Protein AF-A0A4W2D0V3-F1 (afdb_monomer_lite)

Organism: Bos indicus x Bos taurus (NCBI:txid30522)

Sequence (88 aa):
MRLVTVVTVFLTLGVRGVDVEQSPPALSVREGASYTLQCNFSTFPQSVNWHFQNPEGRIIHLFYIPSGTKQDGRLNATTVPKEGSSSL

Structure (mmCIF, N/CA/C/O backbone):
data_AF-A0A4W2D0V3-F1
#
_entry.id   AF-A0A4W2D0V3-F1
#
loop_
_atom_site.group_PDB
_atom_site.id
_atom_site.type_symbol
_atom_site.label_atom_id
_atom_site.label_alt_id
_atom_site.label_comp_id
_atom_site.label_asym_id
_atom_site.label_entity_id
_atom_site.label_seq_id
_atom_site.pdbx_PDB_ins_code
_atom_site.Cartn_x
_atom_site.Cartn_y
_atom_site.Cartn_z
_atom_site.occupancy
_atom_site.B_iso_or_equiv
_atom_site.auth_seq_id
_atom_site.auth_comp_id
_atom_site.auth_asym_id
_atom_site.auth_atom_id
_atom_site.pdbx_PDB_model_num
ATOM 1 N N . MET A 1 1 ? -3.594 -10.372 9.727 1.00 39.91 1 MET A N 1
ATOM 2 C CA . MET A 1 1 ? -3.933 -9.914 8.363 1.00 39.91 1 MET A CA 1
ATOM 3 C C . MET A 1 1 ? -2.776 -10.315 7.462 1.00 39.91 1 MET A C 1
ATOM 5 O O . MET A 1 1 ? -1.643 -10.070 7.845 1.00 39.91 1 MET A O 1
ATOM 9 N N . ARG A 1 2 ? -3.018 -11.034 6.364 1.00 27.83 2 ARG A N 1
ATOM 10 C CA . ARG A 1 2 ? -1.979 -11.416 5.394 1.00 27.83 2 ARG A CA 1
ATOM 11 C C . ARG A 1 2 ? -2.368 -10.790 4.063 1.00 27.83 2 ARG A C 1
ATOM 13 O O . ARG A 1 2 ? -3.346 -11.230 3.476 1.00 27.83 2 ARG A O 1
ATOM 20 N N . LEU A 1 3 ? -1.656 -9.748 3.645 1.00 39.75 3 LEU A N 1
ATOM 21 C CA . LEU A 1 3 ? -1.905 -9.079 2.373 1.00 39.75 3 LEU A CA 1
ATOM 22 C C . LEU A 1 3 ? -1.134 -9.823 1.273 1.00 39.75 3 LEU A C 1
ATOM 24 O O . LEU A 1 3 ? 0.077 -10.001 1.378 1.00 39.75 3 LEU A O 1
ATOM 28 N N . VAL A 1 4 ? -1.840 -10.301 0.247 1.00 36.97 4 VAL A N 1
ATOM 29 C CA . VAL A 1 4 ? -1.238 -10.910 -0.947 1.00 36.97 4 VAL A CA 1
ATOM 30 C C . VAL A 1 4 ? -1.210 -9.847 -2.040 1.00 36.97 4 VAL A C 1
ATOM 32 O O . VAL A 1 4 ? -2.258 -9.458 -2.554 1.00 36.97 4 VAL A O 1
ATOM 35 N N . THR A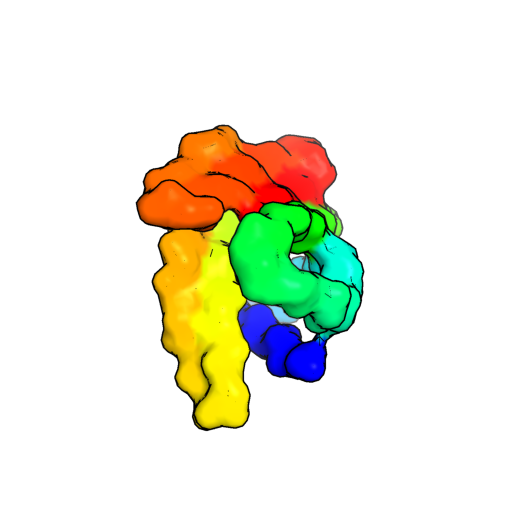 1 5 ? -0.021 -9.362 -2.389 1.00 46.84 5 THR A N 1
ATOM 36 C CA . THR A 1 5 ? 0.166 -8.386 -3.471 1.00 46.84 5 THR A CA 1
ATOM 37 C C . THR A 1 5 ? 0.275 -9.130 -4.804 1.00 46.84 5 THR A C 1
ATOM 39 O O . THR A 1 5 ? 1.274 -9.799 -5.060 1.00 46.84 5 THR A O 1
ATOM 42 N N . VAL A 1 6 ? -0.749 -9.038 -5.660 1.00 41.47 6 VAL A N 1
ATOM 43 C CA . VAL A 1 6 ? -0.723 -9.597 -7.025 1.00 41.47 6 VAL A CA 1
ATOM 44 C C . VAL A 1 6 ? -0.499 -8.460 -8.019 1.00 41.47 6 VAL A C 1
ATOM 46 O O . VAL A 1 6 ? -1.403 -7.670 -8.275 1.00 41.47 6 VAL A O 1
ATOM 49 N N . VAL A 1 7 ? 0.698 -8.386 -8.603 1.00 55.69 7 VAL A N 1
ATOM 50 C CA . VAL A 1 7 ? 0.979 -7.532 -9.767 1.00 55.69 7 VAL A CA 1
ATOM 51 C C . VAL A 1 7 ? 1.098 -8.435 -10.991 1.00 55.69 7 VAL A C 1
ATOM 53 O O . VAL A 1 7 ? 1.924 -9.343 -11.018 1.00 55.69 7 VAL A O 1
ATOM 56 N N . THR A 1 8 ? 0.252 -8.206 -11.999 1.00 40.38 8 THR A N 1
ATOM 57 C CA . THR A 1 8 ? 0.247 -8.990 -13.244 1.00 40.38 8 THR A CA 1
ATOM 58 C C . THR A 1 8 ? 1.030 -8.239 -14.320 1.00 40.38 8 THR A C 1
ATOM 60 O O . THR A 1 8 ? 0.645 -7.135 -14.694 1.00 40.38 8 THR A O 1
ATOM 63 N N . VAL A 1 9 ? 2.108 -8.837 -14.836 1.00 44.28 9 VAL A N 1
ATOM 64 C CA . VAL A 1 9 ? 2.847 -8.352 -16.015 1.00 44.28 9 VAL A CA 1
ATOM 65 C C . VAL A 1 9 ? 2.826 -9.458 -17.067 1.00 44.28 9 VAL A C 1
ATOM 67 O O . VAL A 1 9 ? 3.390 -10.526 -16.846 1.00 44.28 9 VAL A O 1
ATOM 70 N N . PHE A 1 10 ? 2.188 -9.216 -18.214 1.00 48.78 10 PHE A N 1
ATOM 71 C CA . PHE A 1 10 ? 2.271 -10.108 -19.373 1.00 48.78 10 PHE A CA 1
ATOM 72 C C . PHE A 1 10 ? 3.140 -9.474 -20.459 1.00 48.78 10 PHE A C 1
ATOM 74 O O . PHE A 1 10 ? 2.703 -8.520 -21.092 1.00 48.78 10 PHE A O 1
ATOM 81 N N . LEU A 1 11 ? 4.348 -10.023 -20.658 1.00 45.66 11 LEU A N 1
ATOM 82 C CA . LEU A 1 11 ? 4.929 -10.406 -21.962 1.00 45.66 11 LEU A CA 1
ATOM 83 C C . LEU A 1 11 ? 6.343 -11.030 -21.774 1.00 45.66 11 LEU A C 1
ATOM 85 O O . LEU A 1 11 ? 7.344 -10.358 -21.553 1.00 45.66 11 LEU A O 1
ATOM 89 N N . THR A 1 12 ? 6.369 -12.368 -21.832 1.00 57.53 12 THR A N 1
ATOM 90 C CA . THR A 1 12 ? 7.438 -13.294 -22.292 1.00 57.53 12 THR A CA 1
ATOM 91 C C . THR A 1 12 ? 8.833 -13.418 -21.647 1.00 57.53 12 THR A C 1
ATOM 93 O O . THR A 1 12 ? 9.587 -14.248 -22.141 1.00 57.53 12 THR A O 1
ATOM 96 N N . LEU A 1 13 ? 9.212 -12.774 -20.538 1.00 52.59 13 LEU A N 1
ATOM 97 C CA . LEU A 1 13 ? 10.523 -13.047 -19.896 1.00 52.59 13 LEU A CA 1
ATOM 98 C C . LEU A 1 13 ? 10.462 -12.944 -18.363 1.00 52.59 13 LEU A C 1
ATOM 100 O O . LEU A 1 13 ? 10.706 -11.875 -17.826 1.00 52.59 13 LEU A O 1
ATOM 104 N N . GLY A 1 14 ? 10.176 -14.058 -17.673 1.00 56.41 14 GLY A N 1
ATOM 105 C CA . GLY A 1 14 ? 10.401 -14.261 -16.229 1.00 56.41 14 GLY A CA 1
ATOM 106 C C . GLY A 1 14 ? 9.708 -13.278 -15.268 1.00 56.41 14 GLY A C 1
ATOM 107 O O . GLY A 1 14 ? 10.019 -12.094 -15.220 1.00 56.41 14 GLY A O 1
ATOM 108 N N . VAL A 1 15 ? 8.827 -13.776 -14.398 1.00 51.38 15 VAL A N 1
ATOM 109 C CA . VAL A 1 15 ? 8.273 -12.950 -13.313 1.00 51.38 15 VAL A CA 1
ATOM 110 C C . VAL A 1 15 ? 9.385 -12.675 -12.296 1.00 51.38 15 VAL A C 1
ATOM 112 O O . VAL A 1 15 ? 9.750 -13.555 -11.520 1.00 51.38 15 VAL A O 1
ATOM 115 N N . ARG A 1 16 ? 9.953 -11.465 -12.295 1.00 60.00 16 ARG A N 1
ATOM 116 C CA . ARG A 1 16 ? 10.762 -10.984 -11.168 1.00 60.00 16 ARG A CA 1
ATOM 117 C C . ARG A 1 16 ? 9.814 -10.351 -10.158 1.00 60.00 16 ARG A C 1
ATOM 119 O O . ARG A 1 16 ? 9.195 -9.333 -10.454 1.00 60.00 16 ARG A O 1
ATOM 126 N N . GLY A 1 17 ? 9.672 -10.982 -8.995 1.00 64.50 17 GLY A N 1
ATOM 127 C CA . GLY A 1 17 ? 8.970 -10.378 -7.867 1.00 64.50 17 GLY A CA 1
ATOM 128 C C . GLY A 1 17 ? 9.703 -9.121 -7.403 1.00 64.50 17 GLY A C 1
ATOM 129 O O . GLY A 1 17 ? 10.933 -9.079 -7.413 1.00 64.50 17 GLY A O 1
ATOM 130 N N . VAL A 1 18 ? 8.947 -8.096 -7.021 1.00 73.81 18 VAL A N 1
ATOM 131 C CA . VAL A 1 18 ? 9.478 -6.938 -6.298 1.00 73.81 18 VAL A CA 1
ATOM 132 C C . VAL A 1 18 ? 9.417 -7.280 -4.818 1.00 73.81 18 VAL A C 1
ATOM 134 O O . VAL A 1 18 ? 8.364 -7.696 -4.339 1.00 73.81 18 VAL A O 1
ATOM 137 N N . ASP A 1 19 ? 10.532 -7.121 -4.107 1.00 85.38 19 ASP A N 1
ATOM 138 C CA . ASP A 1 19 ? 10.508 -7.201 -2.647 1.00 85.38 19 ASP A CA 1
ATOM 139 C C . ASP A 1 19 ? 9.818 -5.952 -2.095 1.00 85.38 19 ASP A C 1
ATOM 141 O O . ASP A 1 19 ? 10.196 -4.837 -2.475 1.00 85.38 19 ASP A O 1
ATOM 145 N N . VAL A 1 20 ? 8.787 -6.161 -1.275 1.00 86.75 20 VAL A N 1
ATOM 146 C CA . VAL A 1 20 ? 7.918 -5.127 -0.702 1.00 86.75 20 VAL A CA 1
ATOM 147 C C . VAL A 1 20 ? 7.822 -5.359 0.799 1.00 86.75 20 VAL A C 1
ATOM 149 O O . VAL A 1 20 ? 7.391 -6.421 1.244 1.00 86.75 20 VAL A O 1
ATOM 152 N N . GLU A 1 21 ? 8.167 -4.342 1.576 1.00 92.19 21 GLU A N 1
ATOM 153 C CA . GLU A 1 21 ? 8.135 -4.357 3.032 1.00 92.19 21 GL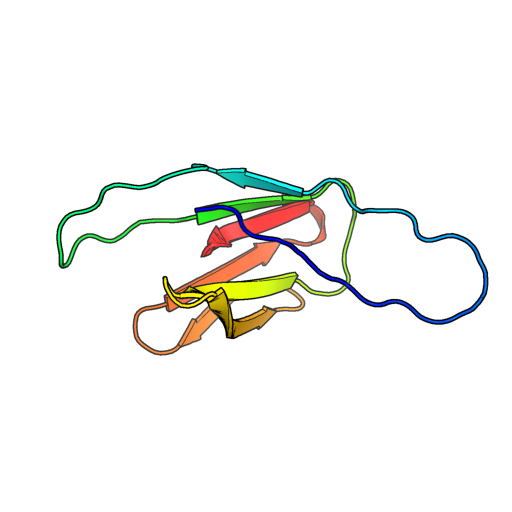U A CA 1
ATOM 154 C C . GLU A 1 21 ? 7.100 -3.347 3.525 1.00 92.19 21 GLU A C 1
ATOM 156 O O . GLU A 1 21 ? 7.202 -2.153 3.251 1.00 92.19 21 GLU A O 1
ATOM 161 N N . GLN A 1 22 ? 6.071 -3.834 4.223 1.00 91.12 22 GLN A N 1
ATOM 162 C CA . GLN A 1 22 ? 5.049 -2.986 4.830 1.00 91.12 22 GLN A CA 1
ATOM 163 C C . GLN A 1 22 ? 5.240 -2.904 6.340 1.00 91.12 22 GLN A C 1
ATOM 165 O O . GLN A 1 22 ? 5.337 -3.929 7.018 1.00 91.12 22 GLN A O 1
ATOM 170 N N . SER A 1 23 ? 5.203 -1.683 6.867 1.00 92.25 23 SER A N 1
ATOM 171 C CA . SER A 1 23 ? 5.377 -1.411 8.288 1.00 92.25 23 SER A CA 1
ATOM 172 C C . SER A 1 23 ? 4.260 -0.511 8.824 1.00 92.25 23 SER A C 1
ATOM 174 O O . SER A 1 23 ? 3.944 0.509 8.206 1.00 92.25 23 SER A O 1
ATOM 176 N N . PRO A 1 24 ? 3.649 -0.859 9.970 1.00 93.94 24 PRO A N 1
ATOM 177 C CA . PRO A 1 24 ? 3.818 -2.085 10.731 1.00 93.94 24 PRO A CA 1
ATOM 178 C C . PRO A 1 24 ? 3.042 -3.244 10.073 1.00 93.94 24 PRO A C 1
ATOM 180 O O . PRO A 1 24 ? 2.025 -3.025 9.411 1.00 93.94 24 PRO A O 1
ATOM 183 N N . PRO A 1 25 ? 3.443 -4.502 10.318 1.00 86.88 25 PRO A N 1
AT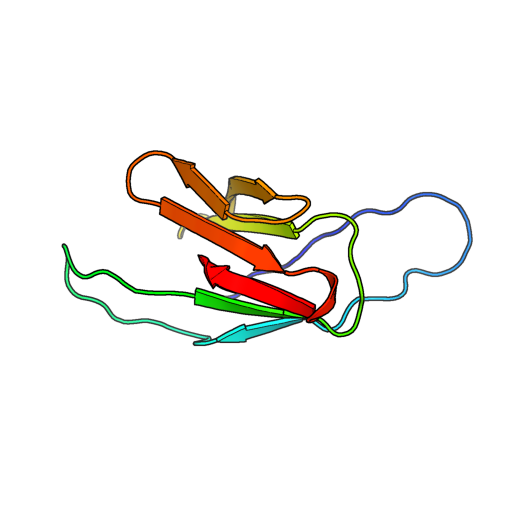OM 184 C CA . PRO A 1 25 ? 2.756 -5.677 9.770 1.00 86.88 25 PRO A CA 1
ATOM 185 C C . PRO A 1 25 ? 1.382 -5.936 10.412 1.00 86.88 25 PRO A C 1
ATOM 187 O O . PRO A 1 25 ? 0.558 -6.680 9.877 1.00 86.88 25 PRO A O 1
ATOM 190 N N . ALA A 1 26 ? 1.135 -5.355 11.586 1.00 87.56 26 ALA A N 1
ATOM 191 C CA . ALA A 1 26 ? -0.136 -5.412 12.286 1.00 87.56 26 ALA A CA 1
ATOM 192 C C . ALA A 1 26 ? -0.338 -4.126 13.084 1.00 87.56 26 ALA A C 1
ATOM 194 O O . ALA A 1 26 ? 0.615 -3.548 13.606 1.00 87.56 26 ALA A O 1
ATOM 195 N N . LEU A 1 27 ? -1.594 -3.706 13.201 1.00 87.75 27 LEU A N 1
ATOM 196 C CA . LEU A 1 27 ? -1.966 -2.478 13.881 1.00 87.75 27 LEU A CA 1
ATOM 197 C C . LEU A 1 27 ? -3.189 -2.716 14.769 1.00 87.75 27 LEU A C 1
ATOM 199 O O . LEU A 1 27 ? -4.144 -3.368 14.356 1.00 87.75 27 LEU A O 1
ATOM 203 N N . SER A 1 28 ? -3.164 -2.151 15.976 1.00 90.31 28 SER A N 1
ATOM 204 C CA . SER A 1 28 ? -4.306 -2.097 16.889 1.00 90.31 28 SER A CA 1
ATOM 205 C C . SER A 1 28 ? -4.529 -0.646 17.298 1.00 90.31 28 SER A C 1
ATOM 207 O O . SER A 1 28 ? -3.852 -0.132 18.187 1.00 90.31 28 SER A O 1
ATOM 209 N N . VAL A 1 29 ? -5.465 0.021 16.628 1.00 90.19 29 VAL A N 1
ATOM 210 C CA . VAL A 1 29 ? -5.798 1.434 16.848 1.00 90.19 29 VAL A CA 1
ATOM 211 C C . VAL A 1 29 ? -7.201 1.584 17.414 1.00 90.19 29 VAL A C 1
ATOM 213 O O . VAL A 1 29 ? -8.082 0.766 17.161 1.00 90.19 29 VAL A O 1
ATOM 216 N N . ARG A 1 30 ? -7.400 2.644 18.198 1.00 94.56 30 ARG A N 1
ATOM 217 C CA . ARG A 1 30 ? -8.729 3.039 18.671 1.00 94.56 30 ARG A CA 1
ATOM 218 C C . ARG A 1 30 ? -9.476 3.750 17.551 1.00 94.56 30 ARG A C 1
ATOM 220 O O . ARG A 1 30 ? -8.864 4.409 16.713 1.00 94.56 30 ARG A O 1
ATOM 227 N N . GLU A 1 31 ? -10.796 3.647 17.567 1.00 91.31 31 GLU A N 1
ATOM 228 C CA . GLU A 1 31 ? -11.637 4.388 16.632 1.00 91.31 31 GLU A CA 1
ATOM 229 C C . GLU A 1 31 ? -11.343 5.892 16.704 1.00 91.31 31 GLU A C 1
ATOM 231 O O . GLU A 1 31 ? -11.151 6.459 17.780 1.00 91.31 31 GLU A O 1
ATOM 236 N N . GLY A 1 32 ? -11.262 6.530 15.536 1.00 92.12 32 GLY A N 1
ATOM 237 C CA . GLY A 1 32 ? -10.929 7.950 15.407 1.00 92.12 32 GLY A CA 1
ATOM 238 C C . GLY A 1 32 ? -9.435 8.284 15.479 1.00 92.12 32 GLY A C 1
ATOM 239 O O . GLY A 1 32 ? -9.077 9.424 15.196 1.00 92.12 32 GLY A O 1
ATOM 240 N N . ALA A 1 33 ? -8.557 7.329 15.805 1.00 93.75 33 ALA A N 1
ATOM 241 C CA . ALA A 1 33 ? -7.115 7.542 15.722 1.00 93.75 33 ALA A CA 1
ATOM 242 C C . ALA A 1 33 ? -6.627 7.497 14.266 1.00 93.75 33 ALA A C 1
ATOM 244 O O . ALA A 1 33 ? -7.095 6.685 13.466 1.00 93.75 33 ALA A O 1
ATOM 245 N N . SER A 1 34 ? -5.645 8.340 13.948 1.00 91.81 34 SER A N 1
ATOM 246 C CA . SER A 1 34 ? -4.926 8.297 12.674 1.00 91.81 34 SER A CA 1
ATOM 247 C C . SER A 1 34 ? -3.682 7.427 12.797 1.00 91.81 34 SER A C 1
ATOM 249 O O . SER A 1 34 ? -3.030 7.393 13.842 1.00 91.81 34 SER A O 1
ATOM 251 N N . TYR A 1 35 ? -3.334 6.750 11.711 1.00 93.5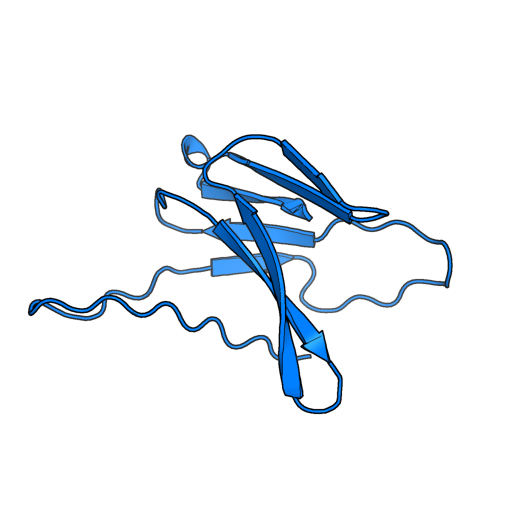6 35 TYR A N 1
ATOM 252 C CA . TYR A 1 35 ? -2.111 5.972 11.604 1.00 93.56 35 TYR A CA 1
ATOM 253 C C . TYR A 1 35 ? -1.576 6.053 10.178 1.00 93.56 35 TYR A C 1
ATOM 255 O O . TYR A 1 35 ? -2.336 6.371 9.268 1.00 93.56 35 TYR A O 1
ATOM 263 N N . THR A 1 36 ? -0.289 5.764 9.999 1.00 95.50 36 THR A N 1
ATOM 264 C CA . THR A 1 36 ? 0.354 5.749 8.686 1.00 95.50 36 THR A CA 1
ATOM 265 C C . THR A 1 36 ? 1.022 4.407 8.438 1.00 95.50 36 THR A C 1
ATOM 267 O O . THR A 1 36 ? 1.942 4.027 9.162 1.00 95.50 36 THR A O 1
ATOM 270 N N . LEU A 1 37 ? 0.570 3.704 7.405 1.00 95.31 37 LEU A N 1
ATOM 271 C CA . LEU A 1 37 ? 1.225 2.517 6.874 1.00 95.31 37 LEU A CA 1
ATOM 272 C C . LEU A 1 37 ? 2.353 2.952 5.943 1.00 95.31 37 LEU A C 1
ATOM 274 O O . LEU A 1 37 ? 2.149 3.780 5.061 1.00 95.31 37 LEU A O 1
ATOM 278 N N . GLN A 1 38 ? 3.532 2.375 6.125 1.00 96.12 38 GLN A N 1
ATOM 279 C CA . GLN A 1 38 ? 4.681 2.552 5.243 1.00 96.12 38 GLN A CA 1
ATOM 280 C C . GLN A 1 38 ? 4.838 1.322 4.354 1.00 96.12 38 GLN A C 1
ATOM 282 O O . GLN A 1 38 ? 4.546 0.203 4.773 1.00 96.12 38 GLN A O 1
ATOM 287 N N . CYS A 1 39 ? 5.288 1.539 3.128 1.00 93.88 39 CYS A N 1
ATOM 288 C CA . CYS A 1 39 ? 5.540 0.522 2.123 1.00 93.88 39 CYS A CA 1
ATOM 289 C C . CYS A 1 39 ? 6.851 0.864 1.415 1.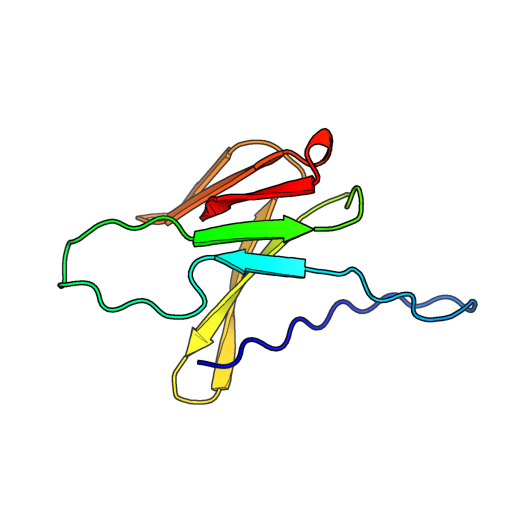00 93.88 39 CYS A C 1
ATOM 291 O O . CYS A 1 39 ? 6.906 1.819 0.640 1.00 93.88 39 CYS A O 1
ATOM 293 N N . ASN A 1 40 ? 7.894 0.089 1.689 1.00 94.06 40 ASN A N 1
ATOM 294 C CA . ASN A 1 40 ? 9.168 0.165 0.992 1.00 94.06 40 ASN A CA 1
ATOM 295 C C . ASN A 1 40 ? 9.220 -0.916 -0.082 1.00 94.06 40 ASN A C 1
ATOM 297 O O . ASN A 1 40 ? 8.699 -2.015 0.099 1.00 94.06 40 ASN A O 1
ATOM 301 N N . PHE A 1 41 ? 9.862 -0.630 -1.202 1.00 90.62 41 PHE A N 1
ATOM 302 C CA . PHE A 1 41 ? 10.013 -1.559 -2.305 1.00 90.62 41 PHE A CA 1
ATOM 303 C C . PHE A 1 41 ? 11.411 -1.454 -2.910 1.00 90.62 41 PHE A C 1
ATOM 305 O O . PHE A 1 41 ? 11.974 -0.378 -3.083 1.00 90.62 41 PHE A O 1
ATOM 312 N N . SER A 1 42 ? 11.968 -2.603 -3.273 1.00 86.25 42 SER A N 1
ATOM 313 C CA . SER A 1 42 ? 13.348 -2.760 -3.768 1.00 86.25 42 SER A CA 1
ATOM 314 C C . SER A 1 42 ? 13.603 -2.225 -5.188 1.00 86.25 42 SER A C 1
ATOM 316 O O . SER A 1 42 ? 14.697 -2.388 -5.729 1.00 86.25 42 SER A O 1
ATOM 318 N N . THR A 1 43 ? 12.600 -1.621 -5.830 1.00 86.88 43 THR A N 1
ATOM 319 C CA . THR A 1 43 ? 12.656 -1.183 -7.235 1.00 86.88 43 THR A CA 1
ATOM 320 C C . THR A 1 43 ? 12.096 0.229 -7.406 1.00 86.88 43 THR A C 1
ATOM 322 O O . THR A 1 43 ? 11.667 0.854 -6.447 1.00 86.88 43 THR A O 1
ATOM 325 N N . PHE A 1 44 ? 12.091 0.752 -8.633 1.00 86.31 44 PHE A N 1
ATOM 326 C CA . PHE A 1 44 ? 11.524 2.064 -8.959 1.00 86.31 44 PHE A CA 1
ATOM 327 C C . PHE A 1 44 ? 10.249 1.878 -9.800 1.00 86.31 44 PHE A C 1
ATOM 329 O O . PHE A 1 44 ? 10.311 1.944 -11.033 1.00 86.31 44 PHE A O 1
ATOM 336 N N . PRO A 1 45 ? 9.098 1.562 -9.178 1.00 86.19 45 PRO A N 1
ATOM 337 C CA . PRO A 1 45 ? 7.860 1.327 -9.896 1.00 86.19 45 PRO A CA 1
ATOM 338 C C . PRO A 1 45 ? 7.356 2.622 -10.540 1.00 86.19 45 PRO A C 1
ATOM 340 O O . PRO A 1 45 ? 7.563 3.721 -10.032 1.00 86.19 45 PRO A O 1
ATOM 343 N N . GLN A 1 46 ? 6.639 2.486 -11.655 1.00 89.06 46 GLN A N 1
ATOM 344 C CA . GLN A 1 46 ? 5.968 3.617 -12.310 1.00 89.06 46 GLN A CA 1
ATOM 345 C C . GLN A 1 46 ? 4.757 4.119 -11.508 1.00 89.06 46 GLN A C 1
ATOM 347 O O . GLN A 1 46 ? 4.292 5.235 -11.717 1.00 89.06 46 GLN A O 1
ATOM 352 N N . SER A 1 47 ? 4.205 3.266 -10.640 1.00 89.25 47 SER A N 1
ATOM 353 C CA . SER A 1 47 ? 3.085 3.578 -9.756 1.00 89.25 47 SER A CA 1
ATOM 354 C C . SER A 1 47 ? 2.955 2.560 -8.629 1.00 89.25 47 SER A C 1
ATOM 356 O O . SER A 1 47 ? 3.419 1.425 -8.747 1.00 89.25 47 SER A O 1
ATOM 358 N N . VAL A 1 48 ? 2.285 2.965 -7.555 1.00 92.62 48 VAL A N 1
ATOM 359 C CA . VAL A 1 48 ? 1.920 2.116 -6.419 1.00 92.62 48 VAL A CA 1
ATOM 360 C C . VAL A 1 48 ? 0.400 2.008 -6.340 1.00 92.62 48 VAL A C 1
ATOM 362 O O . VAL A 1 48 ? -0.322 2.992 -6.531 1.00 92.62 48 VAL A O 1
ATOM 365 N N . ASN A 1 49 ? -0.083 0.798 -6.052 1.00 93.19 49 ASN A N 1
ATOM 366 C CA . ASN A 1 49 ? -1.487 0.541 -5.765 1.00 93.19 49 ASN A CA 1
ATOM 367 C C . ASN A 1 49 ? -1.673 0.187 -4.292 1.00 93.19 49 ASN A C 1
ATOM 369 O O . ASN A 1 49 ? -1.092 -0.784 -3.808 1.00 93.19 49 ASN A O 1
ATOM 373 N N . TRP A 1 50 ? -2.524 0.942 -3.604 1.00 94.94 50 TRP A N 1
ATOM 374 C CA . TRP A 1 50 ? -2.958 0.623 -2.250 1.00 94.94 50 TRP A CA 1
ATOM 375 C C . TRP A 1 50 ? -4.272 -0.145 -2.298 1.00 94.94 50 TRP A C 1
ATOM 377 O O . TRP A 1 50 ? -5.248 0.298 -2.908 1.00 94.94 50 TRP A O 1
ATOM 387 N N . HIS A 1 51 ? -4.292 -1.292 -1.627 1.00 93.12 51 HIS A N 1
ATOM 388 C CA . HIS A 1 51 ? -5.456 -2.157 -1.517 1.00 93.12 51 HIS A CA 1
ATOM 389 C C . HIS A 1 51 ? -5.762 -2.444 -0.050 1.00 93.12 51 HIS A C 1
ATOM 391 O O . HIS A 1 51 ? -4.856 -2.648 0.756 1.00 93.12 51 HIS A O 1
ATOM 397 N N . PHE A 1 52 ? -7.046 -2.521 0.276 1.00 91.06 52 PHE A N 1
ATOM 398 C CA . PHE A 1 52 ? -7.537 -3.000 1.558 1.00 91.06 52 PHE A CA 1
ATOM 399 C C . PHE A 1 52 ? -8.213 -4.354 1.369 1.00 91.06 52 PHE A C 1
ATOM 401 O O . PHE A 1 52 ? -9.099 -4.493 0.527 1.00 91.06 52 PHE A O 1
ATOM 408 N N . GLN A 1 53 ? -7.809 -5.348 2.157 1.00 90.31 53 GLN A N 1
ATOM 409 C CA . GLN A 1 53 ? -8.501 -6.629 2.216 1.00 90.31 53 GLN A CA 1
ATOM 410 C C . GLN A 1 53 ? -9.387 -6.670 3.460 1.00 90.31 53 GLN A C 1
ATOM 412 O O . GLN A 1 53 ? -8.893 -6.554 4.583 1.00 90.31 53 GLN A O 1
ATOM 417 N N . ASN A 1 54 ? -10.694 -6.839 3.262 1.00 92.12 54 ASN A N 1
ATOM 418 C CA . ASN A 1 54 ? -11.632 -6.970 4.373 1.00 92.12 54 ASN A CA 1
ATOM 419 C C . ASN A 1 54 ? -11.527 -8.372 5.032 1.00 92.12 54 ASN A C 1
ATOM 421 O O . ASN A 1 54 ? -10.895 -9.273 4.473 1.00 92.12 54 ASN A O 1
ATOM 425 N N . PRO A 1 55 ? -12.153 -8.600 6.202 1.00 91.94 55 PRO A N 1
ATOM 426 C CA . PRO A 1 55 ? -12.142 -9.911 6.863 1.00 91.94 55 PRO A CA 1
ATOM 427 C C . PRO A 1 55 ? -12.726 -11.068 6.031 1.00 91.94 55 PRO A C 1
ATOM 429 O O . PRO A 1 55 ? -12.383 -12.219 6.274 1.00 91.94 55 PRO A O 1
ATOM 432 N N . GLU A 1 56 ? -13.570 -10.775 5.038 1.00 95.62 56 GLU A N 1
ATOM 433 C CA . GLU A 1 56 ? -14.154 -11.756 4.107 1.00 95.62 56 GLU A CA 1
ATOM 434 C C . GLU A 1 56 ? -13.203 -12.108 2.947 1.00 95.62 56 GLU A C 1
ATOM 436 O O . GLU A 1 56 ? -13.527 -12.929 2.091 1.00 95.62 56 GLU A O 1
ATOM 441 N N . GLY A 1 57 ? -12.026 -11.478 2.890 1.00 91.69 57 GLY A N 1
ATOM 442 C CA . GLY A 1 57 ? -11.019 -11.696 1.856 1.00 91.69 57 GLY A CA 1
ATOM 443 C C . GLY A 1 57 ? -11.210 -10.854 0.592 1.00 91.69 57 GLY A C 1
ATOM 444 O O . GLY A 1 57 ? -10.365 -10.926 -0.306 1.00 91.69 57 GLY A O 1
ATOM 445 N N . ARG A 1 58 ? -12.255 -10.021 0.513 1.00 94.31 58 ARG A N 1
ATOM 446 C CA . ARG A 1 58 ? -12.492 -9.119 -0.621 1.00 94.31 58 ARG A CA 1
ATOM 447 C C . ARG A 1 58 ? -11.425 -8.031 -0.657 1.00 94.31 58 ARG A C 1
ATOM 449 O O . ARG A 1 58 ? -11.216 -7.318 0.323 1.00 94.31 58 ARG A O 1
ATOM 456 N N . ILE A 1 59 ? -10.804 -7.879 -1.822 1.00 94.25 59 ILE A N 1
ATOM 457 C CA . ILE A 1 59 ? -9.820 -6.834 -2.099 1.00 94.25 59 ILE A CA 1
ATOM 458 C C . ILE A 1 59 ? -10.549 -5.596 -2.626 1.00 94.25 59 ILE A C 1
ATOM 460 O O . ILE A 1 59 ? -11.283 -5.662 -3.612 1.00 94.25 59 ILE A O 1
ATOM 464 N N . ILE A 1 60 ? -10.336 -4.465 -1.964 1.00 94.00 60 ILE A N 1
ATOM 465 C CA . ILE A 1 60 ? -10.884 -3.154 -2.304 1.00 94.00 60 ILE A CA 1
ATOM 466 C C . ILE A 1 60 ? -9.712 -2.264 -2.710 1.00 94.00 60 ILE A C 1
ATOM 468 O O . ILE A 1 60 ? -8.735 -2.136 -1.973 1.00 94.00 60 ILE A O 1
ATOM 472 N N . HIS A 1 61 ? -9.780 -1.674 -3.901 1.00 94.69 61 HIS A N 1
ATOM 473 C CA . HIS A 1 61 ? -8.794 -0.689 -4.343 1.00 94.69 61 HIS A CA 1
ATOM 474 C C . HIS A 1 61 ? -9.024 0.634 -3.609 1.00 94.69 61 HIS A C 1
ATOM 476 O O . HIS A 1 61 ? -10.158 1.103 -3.543 1.00 94.69 61 HIS A O 1
ATOM 482 N N . LEU A 1 62 ? -7.958 1.198 -3.039 1.00 95.19 62 LEU A N 1
ATOM 483 C CA . LEU A 1 62 ? -7.986 2.493 -2.357 1.00 95.19 62 LEU A CA 1
ATOM 484 C C . LEU A 1 62 ? -7.380 3.576 -3.248 1.00 95.19 62 LEU A C 1
ATOM 486 O O . LEU A 1 62 ? -8.031 4.567 -3.566 1.00 95.19 62 LEU A O 1
ATOM 490 N N . PHE A 1 63 ? -6.134 3.374 -3.690 1.00 95.88 63 PHE A N 1
ATOM 491 C CA . PHE A 1 63 ? -5.421 4.354 -4.502 1.00 95.88 63 PHE A CA 1
ATOM 492 C C . PHE A 1 63 ? -4.573 3.719 -5.596 1.00 95.88 63 PHE A C 1
ATOM 494 O O . PHE A 1 63 ? -3.961 2.674 -5.407 1.00 95.88 63 PHE A O 1
ATOM 501 N N . TYR A 1 64 ? -4.482 4.434 -6.715 1.00 94.25 64 TYR A N 1
ATOM 502 C CA . TYR A 1 64 ? -3.437 4.312 -7.728 1.00 94.25 64 TYR A CA 1
ATOM 503 C C . TYR A 1 64 ? -2.653 5.626 -7.731 1.00 94.25 64 TYR A C 1
ATOM 505 O O . TYR A 1 64 ? -3.261 6.688 -7.934 1.00 94.25 64 TYR A O 1
ATOM 513 N N . ILE A 1 65 ? -1.347 5.570 -7.457 1.00 94.50 65 ILE A N 1
ATOM 514 C CA . ILE A 1 65 ? -0.489 6.757 -7.333 1.00 94.50 65 ILE A CA 1
ATOM 515 C C . ILE A 1 65 ? 0.821 6.528 -8.093 1.00 94.50 65 ILE A C 1
ATOM 517 O O . ILE A 1 65 ? 1.658 5.748 -7.644 1.00 94.50 65 ILE A O 1
ATOM 521 N N . PRO A 1 66 ? 1.037 7.216 -9.229 1.00 93.56 66 PRO A N 1
ATOM 522 C CA . PRO A 1 66 ? 2.329 7.229 -9.911 1.00 93.56 66 PRO A CA 1
ATOM 523 C C . PRO A 1 66 ? 3.440 7.842 -9.053 1.00 93.56 66 PRO A C 1
ATOM 525 O O . PRO A 1 66 ? 4.506 7.263 -8.888 1.00 93.56 66 PRO A O 1
ATOM 528 N N . SER A 1 67 ? 3.170 9.016 -8.481 1.00 95.94 67 SER A N 1
ATOM 529 C CA . SER A 1 67 ? 4.076 9.767 -7.611 1.00 95.94 67 SER A CA 1
ATOM 530 C C . SER A 1 67 ? 3.316 10.880 -6.891 1.00 95.94 67 SER A C 1
ATOM 532 O O . SER A 1 67 ? 2.276 11.324 -7.381 1.00 95.94 67 SER A O 1
ATOM 534 N N . GLY A 1 68 ? 3.876 11.401 -5.802 1.00 97.06 68 GLY A N 1
ATOM 535 C CA . GLY A 1 68 ? 3.304 12.516 -5.052 1.00 97.06 68 GLY A CA 1
ATOM 536 C C . GLY A 1 68 ? 2.187 12.072 -4.114 1.00 97.06 68 GLY A C 1
ATOM 537 O O . GLY A 1 68 ? 2.100 10.897 -3.761 1.00 97.06 68 GLY A O 1
ATOM 538 N N . THR A 1 69 ? 1.359 13.023 -3.694 1.00 97.56 69 THR A N 1
ATOM 539 C CA . THR A 1 69 ? 0.328 12.818 -2.672 1.00 97.56 69 THR A CA 1
ATOM 540 C C . THR A 1 69 ? -1.069 12.823 -3.284 1.00 97.56 69 THR A C 1
ATOM 542 O O . THR A 1 69 ? -1.387 13.675 -4.114 1.00 97.56 69 THR A O 1
ATOM 545 N N . LYS A 1 70 ? -1.919 11.890 -2.852 1.00 96.62 70 LYS A N 1
ATOM 546 C CA . LYS A 1 70 ? -3.333 11.800 -3.218 1.00 96.62 70 LYS A CA 1
ATOM 547 C C . LYS A 1 70 ? -4.177 11.623 -1.959 1.00 96.62 70 LYS A C 1
ATOM 549 O O . LYS A 1 70 ? -3.872 10.775 -1.128 1.00 96.62 70 LYS A O 1
ATOM 554 N N . GLN A 1 71 ? -5.261 12.389 -1.864 1.00 96.88 71 GLN A N 1
ATOM 555 C CA . GLN A 1 71 ? -6.272 12.234 -0.822 1.00 96.88 71 GLN A CA 1
ATOM 556 C C . GLN A 1 71 ? -7.620 11.816 -1.396 1.00 96.88 71 GLN A C 1
ATOM 558 O O . GLN A 1 71 ? -7.997 12.247 -2.486 1.00 96.88 71 GLN A O 1
ATOM 563 N N . ASP A 1 72 ? -8.340 11.012 -0.619 1.00 94.94 72 ASP A N 1
ATOM 564 C CA . ASP A 1 72 ? -9.755 10.709 -0.812 1.00 94.94 72 ASP A CA 1
ATOM 565 C C . ASP A 1 72 ? -10.410 10.444 0.551 1.00 94.94 72 ASP A C 1
ATOM 567 O O . ASP A 1 72 ? -9.997 9.565 1.316 1.00 94.94 72 ASP A O 1
ATOM 571 N N . GLY A 1 73 ? -11.415 11.250 0.888 1.00 95.00 73 GLY A N 1
ATOM 572 C CA . GLY A 1 73 ? -12.066 11.228 2.193 1.00 95.00 73 GLY A CA 1
ATOM 573 C C . GLY A 1 73 ? -11.081 11.407 3.354 1.00 95.00 73 GLY A C 1
ATOM 574 O O . GLY A 1 73 ? -10.497 12.471 3.534 1.00 95.00 73 GLY A O 1
ATOM 575 N N . ARG A 1 74 ? -10.941 10.365 4.181 1.00 94.12 74 ARG A N 1
ATOM 576 C CA . ARG A 1 74 ? -10.032 10.342 5.345 1.00 94.12 74 ARG A CA 1
ATOM 577 C C . ARG A 1 74 ? -8.665 9.727 5.036 1.00 94.12 74 ARG A C 1
ATOM 579 O O . ARG A 1 74 ? -7.821 9.689 5.925 1.00 94.12 74 ARG A O 1
ATOM 586 N N . LEU A 1 75 ? -8.471 9.203 3.827 1.00 95.06 75 LEU A N 1
ATOM 587 C CA . LEU A 1 75 ? -7.246 8.523 3.428 1.00 95.06 75 LEU A CA 1
ATOM 588 C C . LEU A 1 75 ? -6.322 9.490 2.694 1.00 95.06 75 LEU A C 1
ATOM 590 O O . LEU A 1 75 ? -6.765 10.286 1.862 1.00 95.06 75 LEU A O 1
ATOM 594 N N . ASN A 1 76 ? -5.029 9.387 2.983 1.00 97.12 76 ASN A N 1
ATOM 595 C CA . ASN A 1 76 ? -3.998 10.182 2.343 1.00 97.12 76 ASN A CA 1
ATOM 596 C C . ASN A 1 76 ? -2.796 9.305 2.040 1.00 97.12 76 ASN A C 1
ATOM 598 O O . ASN A 1 76 ? -2.169 8.816 2.968 1.00 97.12 76 ASN A O 1
ATOM 602 N N . ALA A 1 77 ? -2.436 9.162 0.772 1.00 97.25 77 ALA A N 1
ATOM 603 C CA . ALA A 1 77 ? -1.268 8.387 0.401 1.00 97.25 77 ALA A CA 1
ATOM 604 C C . ALA A 1 77 ? -0.248 9.212 -0.365 1.00 97.25 77 ALA A C 1
ATOM 606 O O . ALA A 1 77 ? -0.592 10.024 -1.224 1.00 97.25 77 ALA A O 1
ATOM 607 N N . THR A 1 78 ? 1.024 8.977 -0.062 1.00 97.81 78 THR A N 1
ATOM 608 C CA . THR A 1 78 ? 2.160 9.592 -0.746 1.00 97.81 78 THR A CA 1
ATOM 609 C C . THR A 1 78 ? 3.030 8.508 -1.354 1.00 97.81 78 THR A C 1
ATOM 611 O O . THR A 1 78 ? 3.241 7.461 -0.755 1.00 97.81 78 THR A O 1
ATOM 614 N N . THR A 1 79 ? 3.517 8.715 -2.570 1.00 97.12 79 THR A N 1
ATOM 615 C CA . THR A 1 79 ? 4.474 7.811 -3.217 1.00 97.12 79 THR A CA 1
ATOM 616 C C . THR A 1 79 ? 5.677 8.610 -3.676 1.00 97.12 79 THR A C 1
ATOM 618 O O . THR A 1 79 ? 5.528 9.602 -4.396 1.00 97.12 79 THR A O 1
ATOM 621 N N . VAL A 1 80 ? 6.868 8.155 -3.303 1.00 96.25 80 VAL A N 1
ATOM 622 C CA . VAL A 1 80 ? 8.135 8.721 -3.755 1.00 96.25 80 VAL A CA 1
ATOM 623 C C . VAL A 1 80 ? 8.892 7.619 -4.496 1.00 96.25 80 VAL A C 1
ATOM 625 O O . VAL A 1 80 ? 9.712 6.919 -3.906 1.00 96.25 80 VAL A O 1
ATOM 628 N N . PRO A 1 81 ? 8.638 7.429 -5.811 1.00 91.31 81 PRO A N 1
ATOM 629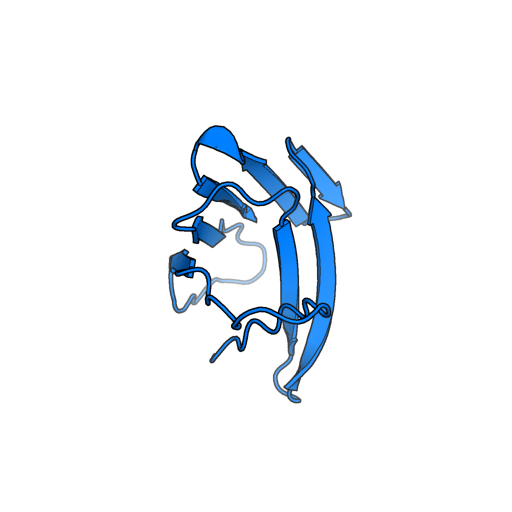 C CA . PRO A 1 81 ? 9.182 6.289 -6.545 1.00 91.31 81 PRO A CA 1
ATOM 630 C C . PRO A 1 81 ? 10.698 6.210 -6.471 1.00 91.31 81 PRO A C 1
ATOM 632 O O . PRO A 1 81 ? 11.228 5.129 -6.278 1.00 91.31 81 PRO A O 1
ATOM 635 N N . LYS A 1 82 ? 11.383 7.360 -6.561 1.00 91.31 82 LYS A N 1
ATOM 636 C CA . LYS A 1 82 ? 12.849 7.467 -6.492 1.00 91.31 82 LYS A CA 1
ATOM 637 C C . LYS A 1 82 ? 13.442 7.004 -5.161 1.00 91.31 82 LYS A C 1
ATOM 639 O O . LYS A 1 82 ? 14.619 6.672 -5.129 1.00 91.31 82 LYS A O 1
ATOM 644 N N . GLU A 1 83 ? 12.657 7.009 -4.092 1.00 93.62 83 GLU A N 1
ATOM 645 C CA . GLU A 1 83 ? 13.078 6.539 -2.770 1.00 93.62 83 GLU A CA 1
ATOM 646 C C . GLU A 1 83 ? 12.684 5.084 -2.524 1.00 93.62 83 GLU A C 1
ATOM 648 O O . GLU A 1 83 ? 13.026 4.529 -1.485 1.00 93.62 83 GLU A O 1
ATOM 653 N N . GLY A 1 84 ? 11.974 4.450 -3.461 1.00 92.62 84 GLY A N 1
ATOM 654 C CA . GLY A 1 84 ? 11.464 3.112 -3.224 1.00 92.62 84 GLY A CA 1
ATOM 655 C C . GLY A 1 84 ? 10.371 3.090 -2.150 1.00 92.62 84 GLY A C 1
ATOM 656 O O . GLY A 1 84 ? 10.244 2.079 -1.474 1.00 92.62 84 GLY A O 1
ATOM 657 N N . SER A 1 85 ? 9.637 4.191 -1.924 1.00 95.12 85 SER A N 1
ATOM 658 C CA . SER A 1 85 ? 8.758 4.333 -0.755 1.00 95.12 85 SER A CA 1
ATOM 659 C C . SER A 1 85 ? 7.347 4.837 -1.085 1.00 95.12 85 SER A C 1
ATOM 661 O O . SER A 1 85 ? 7.109 5.603 -2.029 1.00 95.12 85 SER A O 1
ATOM 663 N N . SER A 1 86 ? 6.377 4.405 -0.280 1.00 96.38 86 SER A N 1
ATOM 664 C CA . SER A 1 86 ? 5.015 4.931 -0.252 1.00 96.38 86 SER A CA 1
ATOM 665 C C . SER A 1 86 ? 4.420 4.859 1.154 1.00 96.38 86 SER A C 1
ATOM 667 O O . SER A 1 86 ? 4.708 3.936 1.908 1.00 96.38 86 SER A O 1
ATOM 669 N N . SER A 1 87 ? 3.547 5.807 1.483 1.00 97.19 87 SER A N 1
ATOM 670 C CA . SER A 1 87 ? 2.769 5.845 2.718 1.00 97.19 87 SER A CA 1
ATOM 671 C C . SER A 1 87 ? 1.270 5.964 2.445 1.00 97.19 87 SER A C 1
ATOM 673 O O . SER A 1 87 ? 0.891 6.499 1.399 1.00 97.19 87 SER A O 1
ATOM 675 N N . LEU A 1 88 ? 0.440 5.476 3.374 1.00 95.75 88 LEU A N 1
ATOM 676 C CA . LEU A 1 88 ? -1.028 5.595 3.410 1.00 95.75 88 LEU A CA 1
ATOM 677 C C . LEU A 1 88 ? -1.521 5.895 4.829 1.00 95.75 88 LEU A C 1
ATOM 679 O O . LEU A 1 88 ? -0.946 5.300 5.766 1.00 95.75 88 LEU A O 1
#

Foldseek 3Di:
DDDDDDDDDDDDDDDDDKDKDKPPPDDDDDPPDDDKIKIATPAQDQWDWDWDQDPVRDIDTDDIGSAAWDDDDPDIKGDDSVRRIMMD

InterPro domains:
  IPR013783 Immunoglobulin-like fold [G3DSA:2.60.40.10] (14-88)
  IPR036179 Immunoglobulin-like domain superfamily [SSF48726] (20-88)
  IPR051896 T cell receptor alpha variable region [PTHR19339] (8-88)

pLDDT: mean 84.02, std 18.59, range [27.83, 97.81]

Secondary structure (DSSP, 8-state):
----------SSS---PPPEEEESSS----TT-----EEEESS--S-EEEEEE-TT--EEEEEEESSEEEEETTEEEEEEGGGTEEE-

Radius of gyration: 13.9 Å; chains: 1; bounding box: 28×27×41 Å